Protein AF-R9MVL2-F1 (afdb_monomer)

Foldseek 3Di:
DDDDDPVRVVVVCVVCVPPPPDDPPDDDDPDDPPDDPPDPDDQADWDWDWDADPNDIDIDIDRADPVCPVVVVVVVVVVVCVVVPPDPPDDDDDDPPPDD

pLDDT: mean 75.18, std 14.53, range [37.81, 94.56]

Mean predicted aligned error: 18.04 Å

Secondary structure (DSSP, 8-state):
-PPPPHHHHHHHHHHTTTS-SS-TT--PPPPPP------S-PPPPEEEEEEEETTEEEEEEEE--TT-HHHHHHHHHHHHHHHTT-----S---------

Solvent-accessible surface area (backbone atoms only — not comparable to full-atom values): 6876 Å² total; per-residue (Å²): 133,86,82,81,54,72,67,58,52,49,53,53,52,63,72,51,62,82,55,71,96,55,66,86,90,56,88,73,77,80,77,76,77,90,70,76,78,71,62,85,74,71,77,45,60,78,42,77,48,75,50,76,56,97,89,45,78,47,75,48,77,46,65,40,50,98,82,40,61,61,50,51,51,52,51,51,50,52,52,53,39,65,75,66,70,61,70,95,76,62,93,86,78,87,74,89,81,80,82,126

Structure (mmCIF, N/CA/C/O backbone):
data_AF-R9MVL2-F1
#
_entry.id   AF-R9MVL2-F1
#
loop_
_atom_site.group_PDB
_atom_site.id
_atom_site.type_symbol
_atom_site.label_atom_id
_atom_site.label_alt_id
_atom_site.label_comp_id
_atom_site.label_asym_id
_atom_site.label_entity_id
_atom_site.label_seq_id
_atom_site.pdbx_PDB_ins_code
_atom_site.Cartn_x
_atom_site.Cartn_y
_atom_site.Cartn_z
_atom_site.occupancy
_atom_site.B_iso_or_equiv
_atom_site.auth_seq_id
_atom_site.auth_comp_id
_atom_site.auth_asym_id
_atom_site.auth_atom_id
_atom_site.pdbx_PDB_model_num
ATOM 1 N N . MET A 1 1 ? 22.384 -22.949 -11.972 1.00 48.25 1 MET A N 1
ATOM 2 C CA . MET A 1 1 ? 22.706 -21.605 -12.500 1.00 48.25 1 MET A CA 1
ATOM 3 C C . MET A 1 1 ? 23.663 -20.954 -11.516 1.00 48.25 1 MET A C 1
ATOM 5 O O . MET A 1 1 ? 23.301 -20.847 -10.350 1.00 48.25 1 MET A O 1
ATOM 9 N N . SER A 1 2 ? 24.890 -20.639 -11.939 1.00 78.38 2 SER A N 1
ATOM 10 C CA . SER A 1 2 ? 25.874 -19.958 -11.083 1.00 78.38 2 SER A CA 1
ATOM 11 C C . SER A 1 2 ? 25.485 -18.485 -10.936 1.00 78.38 2 SER A C 1
ATOM 13 O O . SER A 1 2 ? 25.007 -17.894 -11.903 1.00 78.38 2 SER A O 1
ATOM 15 N N . ARG A 1 3 ? 25.635 -17.905 -9.741 1.00 82.56 3 ARG A N 1
ATOM 16 C CA . ARG A 1 3 ? 25.414 -16.466 -9.519 1.00 82.56 3 ARG A CA 1
ATOM 17 C C . ARG A 1 3 ? 26.694 -15.725 -9.908 1.00 82.56 3 ARG A C 1
ATOM 19 O O . ARG A 1 3 ? 27.764 -16.158 -9.496 1.00 82.56 3 ARG A O 1
ATOM 26 N N . LEU A 1 4 ? 26.563 -14.656 -10.691 1.00 85.62 4 LEU A N 1
ATOM 27 C CA . LEU A 1 4 ? 27.678 -13.775 -11.054 1.00 85.62 4 LEU A CA 1
ATOM 28 C C . LEU A 1 4 ? 28.196 -13.030 -9.815 1.00 85.62 4 LEU A C 1
ATOM 30 O O . LEU A 1 4 ? 27.405 -12.714 -8.917 1.00 85.62 4 LEU A O 1
ATOM 34 N N . SER A 1 5 ? 29.502 -12.770 -9.770 1.00 89.62 5 SER A N 1
ATOM 35 C CA . SER A 1 5 ? 30.130 -11.928 -8.749 1.00 89.62 5 SER A CA 1
ATOM 36 C C . SER A 1 5 ? 29.857 -10.441 -9.012 1.00 89.62 5 SER A C 1
ATOM 38 O O . SER A 1 5 ? 29.420 -10.046 -10.095 1.00 89.62 5 SER A O 1
ATOM 40 N N . GLU A 1 6 ? 30.080 -9.593 -8.009 1.00 88.94 6 GLU A N 1
ATOM 41 C CA . GLU A 1 6 ? 29.808 -8.154 -8.115 1.00 88.94 6 GLU A CA 1
ATOM 42 C C . GLU A 1 6 ? 30.731 -7.470 -9.135 1.00 88.94 6 GLU A C 1
ATOM 44 O O . GLU A 1 6 ? 30.309 -6.573 -9.863 1.00 88.94 6 GLU A O 1
ATOM 49 N N . GLU A 1 7 ? 31.964 -7.957 -9.260 1.00 88.56 7 GLU A N 1
ATOM 50 C CA . GLU A 1 7 ? 32.948 -7.488 -10.234 1.00 88.56 7 GLU A CA 1
ATOM 51 C C . GLU A 1 7 ? 32.544 -7.850 -11.668 1.00 88.56 7 GLU A C 1
ATOM 53 O O . GLU A 1 7 ? 32.684 -7.033 -12.577 1.00 88.56 7 GLU A O 1
ATOM 58 N N . GLU A 1 8 ? 31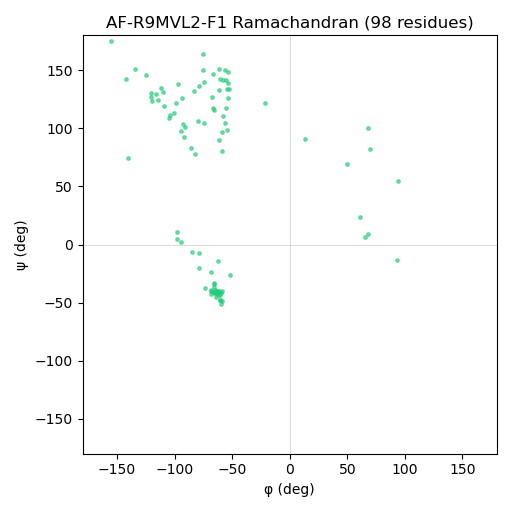.995 -9.051 -11.875 1.00 90.06 8 GLU A N 1
ATOM 59 C CA . GLU A 1 8 ? 31.472 -9.480 -13.176 1.00 90.06 8 GLU A CA 1
ATOM 60 C C . GLU A 1 8 ? 30.263 -8.632 -13.590 1.00 90.06 8 GLU A C 1
ATOM 62 O O . GLU A 1 8 ? 30.148 -8.233 -14.748 1.00 90.06 8 GLU A O 1
ATOM 67 N N . ILE A 1 9 ? 29.387 -8.292 -12.638 1.00 90.81 9 ILE A N 1
ATOM 68 C CA . ILE A 1 9 ? 28.243 -7.403 -12.882 1.00 90.81 9 ILE A CA 1
ATOM 69 C C . ILE A 1 9 ? 28.721 -5.995 -13.258 1.00 90.81 9 ILE A C 1
ATOM 71 O O . ILE A 1 9 ? 28.217 -5.417 -14.220 1.00 90.81 9 ILE A O 1
ATOM 75 N N . GLN A 1 10 ? 29.707 -5.448 -12.543 1.00 91.31 10 GLN A N 1
ATOM 76 C CA . GLN A 1 10 ? 30.260 -4.122 -12.842 1.00 91.31 10 GLN A CA 1
ATOM 77 C C . GLN A 1 10 ? 30.951 -4.076 -14.209 1.00 91.31 10 GLN A C 1
ATOM 79 O O . GLN A 1 10 ? 30.768 -3.108 -14.947 1.00 91.31 10 GLN A O 1
ATOM 84 N N . ALA A 1 11 ? 31.691 -5.126 -14.578 1.00 92.19 11 ALA A N 1
ATOM 85 C CA . ALA A 1 11 ? 32.327 -5.227 -15.889 1.00 92.19 11 ALA A CA 1
ATOM 86 C C . ALA A 1 11 ? 31.294 -5.203 -17.029 1.00 92.19 11 ALA A C 1
ATOM 88 O O . ALA A 1 11 ? 31.469 -4.466 -17.996 1.00 92.19 11 ALA A O 1
ATOM 89 N N . ILE A 1 12 ? 30.181 -5.930 -16.876 1.00 90.00 12 ILE A N 1
ATOM 90 C CA . ILE A 1 12 ? 29.076 -5.930 -17.848 1.00 90.00 12 ILE A CA 1
ATOM 91 C C . ILE A 1 12 ? 28.405 -4.550 -17.915 1.00 90.00 12 ILE A C 1
ATOM 93 O O . ILE A 1 12 ? 28.088 -4.063 -18.999 1.00 90.00 12 ILE A O 1
ATOM 97 N N . MET A 1 13 ? 28.189 -3.893 -16.772 1.00 88.38 13 MET A N 1
ATOM 98 C CA . MET A 1 13 ? 27.586 -2.556 -16.748 1.00 88.38 13 MET A CA 1
ATOM 99 C C . MET A 1 13 ? 28.454 -1.506 -17.451 1.00 88.38 13 MET A C 1
ATOM 101 O O . MET A 1 13 ? 27.908 -0.656 -18.151 1.00 88.38 13 MET A O 1
ATOM 105 N N . GLU A 1 14 ? 29.777 -1.557 -17.283 1.00 90.88 14 GLU A N 1
ATOM 106 C CA . GLU A 1 14 ? 30.687 -0.618 -17.950 1.00 90.88 14 GLU A CA 1
ATOM 107 C C . GLU A 1 14 ? 30.823 -0.928 -19.450 1.00 90.88 14 GLU A C 1
ATOM 109 O O . GLU A 1 14 ? 30.843 -0.003 -20.256 1.00 90.88 14 GLU A O 1
ATOM 114 N N . GLU A 1 15 ? 30.834 -2.206 -19.850 1.00 89.44 15 GLU A N 1
ATOM 115 C CA . GLU A 1 15 ? 30.884 -2.620 -21.263 1.00 89.44 15 GLU A CA 1
ATOM 116 C C . GLU A 1 15 ? 29.661 -2.138 -22.063 1.00 89.44 15 GLU A C 1
ATOM 118 O O . GLU A 1 15 ? 29.794 -1.677 -23.196 1.00 89.44 15 GLU A O 1
ATOM 123 N N . TYR A 1 16 ? 28.466 -2.196 -21.468 1.00 84.12 16 TYR A N 1
ATOM 124 C CA . TYR A 1 16 ? 27.208 -1.819 -22.126 1.00 84.12 16 TYR A CA 1
ATOM 125 C C . TYR A 1 16 ? 26.733 -0.399 -21.801 1.00 84.12 16 TYR A C 1
ATOM 127 O O . TYR A 1 16 ? 25.613 -0.024 -22.148 1.00 84.12 16 TYR A O 1
ATOM 135 N N . LYS A 1 17 ? 27.576 0.415 -21.166 1.00 84.06 17 LYS A N 1
ATOM 136 C CA . LYS A 1 17 ? 27.245 1.783 -20.750 1.00 84.06 17 LYS A CA 1
ATOM 137 C C . LYS A 1 17 ? 26.831 2.692 -21.905 1.00 84.06 17 LYS A C 1
ATOM 139 O O . LYS A 1 17 ? 25.891 3.470 -21.767 1.00 84.06 17 LYS A O 1
ATOM 144 N N . ASP A 1 18 ? 27.513 2.556 -23.037 1.00 84.19 18 ASP A N 1
ATOM 145 C CA . ASP A 1 18 ? 27.283 3.370 -24.233 1.00 84.19 18 ASP A CA 1
ATOM 146 C C . ASP A 1 18 ? 26.390 2.661 -25.265 1.00 84.19 18 ASP A C 1
ATOM 148 O O . ASP A 1 18 ? 26.168 3.171 -26.368 1.00 84.19 18 ASP A O 1
ATOM 152 N N . ALA A 1 19 ? 25.865 1.476 -24.933 1.00 81.31 19 ALA A N 1
ATOM 153 C CA . ALA A 1 19 ? 24.978 0.748 -25.824 1.00 81.31 19 ALA A CA 1
ATOM 154 C C . ALA A 1 19 ? 23.653 1.519 -25.981 1.00 81.31 19 ALA A C 1
ATOM 156 O O . ALA A 1 19 ? 23.003 1.858 -24.985 1.00 81.31 19 ALA A O 1
ATOM 157 N N . PRO A 1 20 ? 23.205 1.802 -27.216 1.00 77.19 20 PRO A N 1
ATOM 158 C CA . PRO A 1 20 ? 21.974 2.543 -27.421 1.00 77.19 20 PRO A CA 1
ATOM 159 C C . PRO A 1 20 ? 20.781 1.708 -26.933 1.00 77.19 20 PRO A C 1
ATOM 161 O O . PRO A 1 20 ? 20.479 0.647 -27.476 1.00 77.19 20 PRO A O 1
ATOM 164 N N . MET A 1 21 ? 20.064 2.212 -25.921 1.00 74.00 21 MET A N 1
ATOM 165 C CA . MET A 1 21 ? 18.843 1.581 -25.382 1.00 74.00 21 MET A CA 1
ATOM 166 C C . MET A 1 21 ? 17.706 1.482 -26.415 1.00 74.00 21 MET A C 1
ATOM 168 O O . MET A 1 21 ? 16.719 0.776 -26.211 1.00 74.00 21 MET A O 1
ATOM 172 N N . VAL A 1 22 ? 17.834 2.215 -27.518 1.00 77.38 22 VAL A N 1
ATOM 173 C CA . VAL A 1 22 ? 16.881 2.293 -28.619 1.00 77.38 22 VAL A CA 1
ATOM 174 C C . VAL A 1 22 ? 17.611 1.848 -29.876 1.00 77.38 22 VAL A C 1
ATOM 176 O O . VAL A 1 22 ? 18.702 2.336 -30.152 1.00 77.38 22 VAL A O 1
ATOM 179 N N . ASN A 1 23 ? 17.028 0.928 -30.643 1.00 80.00 23 ASN A N 1
ATOM 180 C CA . ASN A 1 23 ? 17.654 0.465 -31.876 1.00 80.00 23 ASN A CA 1
ATOM 181 C C . ASN A 1 23 ? 17.714 1.635 -32.885 1.00 80.00 23 ASN A C 1
ATOM 183 O O . ASN A 1 23 ? 16.651 2.092 -33.312 1.00 80.00 23 ASN A O 1
ATOM 187 N N . PRO A 1 24 ? 18.910 2.111 -33.275 1.00 76.75 24 PRO A N 1
ATOM 188 C CA . PRO A 1 24 ? 19.058 3.284 -34.136 1.00 76.75 24 PRO A CA 1
ATOM 189 C C . PRO A 1 24 ? 18.557 3.051 -35.569 1.00 76.75 24 PRO A C 1
ATOM 191 O O . PRO A 1 24 ? 18.158 4.002 -36.235 1.00 76.75 24 PRO A O 1
ATOM 194 N N . ASP A 1 25 ? 18.509 1.795 -36.023 1.00 83.25 25 ASP A N 1
ATOM 195 C CA . ASP A 1 25 ? 18.042 1.419 -37.363 1.00 83.25 25 ASP A CA 1
ATOM 196 C C . ASP A 1 25 ? 16.516 1.254 -37.431 1.00 83.25 25 ASP A C 1
ATOM 198 O O . ASP A 1 25 ? 15.944 1.044 -38.505 1.00 83.25 25 ASP A O 1
ATOM 202 N N . LYS A 1 26 ? 15.826 1.324 -36.285 1.00 81.12 26 LYS A N 1
ATOM 203 C CA . LYS A 1 26 ? 14.368 1.217 -36.219 1.00 81.12 26 LYS A CA 1
ATOM 204 C C . LYS A 1 26 ? 13.735 2.597 -36.138 1.00 81.12 26 LYS A C 1
ATOM 206 O O . LYS A 1 26 ? 13.934 3.348 -35.189 1.00 81.12 26 LYS A O 1
ATOM 211 N N . ILE A 1 27 ? 12.869 2.884 -37.103 1.00 83.44 27 ILE A N 1
ATOM 212 C CA . ILE A 1 27 ? 11.940 4.008 -37.015 1.00 83.44 27 ILE A CA 1
ATOM 213 C C . ILE A 1 27 ? 10.780 3.566 -36.126 1.00 83.44 27 ILE A C 1
ATOM 215 O O . ILE A 1 27 ? 9.947 2.749 -36.525 1.00 83.44 27 ILE A O 1
ATOM 219 N N . TYR A 1 28 ? 10.743 4.084 -34.902 1.00 79.88 28 TYR A N 1
ATOM 220 C CA . TYR A 1 28 ? 9.639 3.834 -33.986 1.00 79.88 28 TYR A CA 1
ATOM 221 C C . TYR A 1 28 ? 8.451 4.728 -34.355 1.00 79.88 28 TYR A C 1
ATOM 223 O O . TYR A 1 28 ? 8.643 5.918 -34.625 1.00 79.88 28 TYR A O 1
ATOM 231 N N . PRO A 1 29 ? 7.220 4.192 -34.372 1.00 86.44 29 PRO A N 1
ATOM 232 C CA . PRO A 1 29 ? 6.043 5.031 -34.523 1.00 86.44 29 PRO A CA 1
ATOM 233 C C . PRO A 1 29 ? 5.954 6.020 -33.347 1.00 86.44 29 PRO A C 1
ATOM 235 O O . PRO A 1 29 ? 6.416 5.705 -32.244 1.00 86.44 29 PRO A O 1
ATOM 238 N N . PRO A 1 30 ? 5.362 7.211 -33.553 1.00 84.06 30 PRO A N 1
ATOM 239 C CA . PRO A 1 30 ? 5.145 8.153 -32.466 1.00 84.06 30 PRO A CA 1
ATOM 240 C C . PRO A 1 30 ? 4.302 7.493 -31.375 1.00 84.06 30 PRO A C 1
ATOM 242 O O . PRO A 1 30 ? 3.374 6.733 -31.669 1.00 84.06 30 PRO A O 1
ATOM 245 N N . LEU A 1 31 ? 4.629 7.788 -30.114 1.00 79.25 31 LEU A N 1
ATOM 246 C CA . LEU A 1 31 ? 3.824 7.330 -28.989 1.00 79.25 31 LEU A CA 1
ATOM 247 C C . LEU A 1 31 ? 2.369 7.763 -29.210 1.00 79.25 31 LEU A C 1
ATOM 249 O O . LEU A 1 31 ? 2.133 8.888 -29.668 1.00 79.25 31 LEU A O 1
ATOM 253 N N . PRO A 1 32 ? 1.393 6.893 -28.900 1.00 79.75 32 PRO A N 1
ATOM 254 C CA . PRO A 1 32 ? 0.001 7.286 -28.982 1.00 79.75 32 PRO A CA 1
ATOM 255 C C . PRO A 1 32 ? -0.209 8.538 -28.120 1.00 79.75 32 PRO A C 1
ATOM 257 O O . PRO A 1 32 ? 0.402 8.654 -27.049 1.00 79.75 32 PRO A O 1
ATOM 260 N N . PRO A 1 33 ? -1.043 9.492 -28.571 1.00 79.38 33 PRO A N 1
ATOM 261 C CA . PRO A 1 33 ? -1.362 10.652 -27.760 1.00 79.38 33 PRO A CA 1
ATOM 262 C C . PRO A 1 33 ? -1.883 10.159 -26.416 1.00 79.38 33 PRO A C 1
ATOM 264 O O . PRO A 1 33 ? -2.712 9.249 -26.362 1.00 79.38 33 PRO A O 1
ATOM 267 N N . VAL A 1 34 ? -1.381 10.759 -25.339 1.00 68.81 34 VAL A N 1
ATOM 268 C CA . VAL A 1 34 ? -1.859 10.501 -23.984 1.00 68.81 34 VAL A CA 1
ATOM 269 C C . VAL A 1 34 ? -3.331 10.911 -23.921 1.00 68.81 34 VAL A C 1
ATOM 271 O O . VAL A 1 34 ? -3.682 12.060 -23.670 1.00 68.81 34 VAL A O 1
ATOM 274 N N . GLN A 1 35 ? -4.210 9.964 -24.216 1.00 65.69 35 GLN A N 1
ATOM 275 C CA . GLN A 1 35 ? -5.648 10.107 -24.099 1.00 65.69 35 GLN A CA 1
ATOM 276 C C . GLN A 1 35 ? -6.049 9.330 -22.862 1.00 65.69 35 GLN A C 1
ATOM 278 O O . GLN A 1 35 ? -5.981 8.107 -22.843 1.00 65.69 35 GLN A O 1
ATOM 283 N N . ASN A 1 36 ? -6.427 10.076 -21.824 1.00 65.19 36 ASN A N 1
ATOM 284 C CA . ASN A 1 36 ? -6.961 9.548 -20.576 1.00 65.19 36 ASN A CA 1
ATOM 285 C C . ASN A 1 36 ? -6.085 8.432 -20.000 1.00 65.19 36 ASN A C 1
ATOM 287 O O . ASN A 1 36 ? -6.507 7.277 -19.953 1.00 65.19 36 ASN A O 1
ATOM 291 N N . VAL A 1 37 ? -4.878 8.777 -19.531 1.00 58.12 37 VAL A N 1
ATOM 292 C CA . VAL A 1 37 ? -4.158 7.886 -18.615 1.00 58.12 37 VAL A CA 1
ATOM 293 C C . VAL A 1 37 ? -5.077 7.716 -17.416 1.00 58.12 37 VAL A C 1
ATOM 295 O O . VAL A 1 37 ? -5.139 8.577 -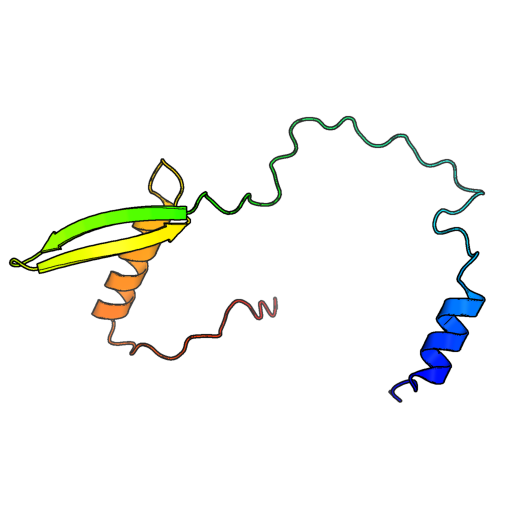16.540 1.00 58.12 37 VAL A O 1
ATOM 298 N N . THR A 1 38 ? -5.855 6.639 -17.385 1.00 58.12 38 THR A N 1
ATOM 299 C CA . THR A 1 38 ? -6.343 6.122 -16.120 1.00 58.12 38 THR A CA 1
ATOM 300 C C . THR A 1 38 ? -5.071 5.845 -15.339 1.00 58.12 38 THR A C 1
ATOM 302 O O . THR A 1 38 ? -4.297 4.988 -15.777 1.00 58.12 38 THR A O 1
ATOM 305 N N . PRO A 1 39 ? -4.772 6.613 -14.277 1.00 60.38 39 PRO A N 1
ATOM 306 C CA . PRO A 1 39 ? -3.559 6.374 -13.518 1.00 60.38 39 PRO A CA 1
ATOM 307 C C . PRO A 1 39 ? -3.566 4.900 -13.124 1.00 60.38 39 PRO A C 1
ATOM 309 O O . PRO A 1 39 ? -4.618 4.410 -12.697 1.00 60.38 39 PRO A O 1
ATOM 312 N N . LEU A 1 40 ? -2.437 4.200 -13.308 1.00 65.00 40 LEU A N 1
ATOM 313 C CA . LEU A 1 40 ? -2.239 2.872 -12.728 1.00 65.00 40 LEU A CA 1
ATOM 314 C C . LEU A 1 40 ? -2.492 3.036 -11.229 1.00 65.00 40 LEU A C 1
ATOM 316 O O . LEU A 1 40 ? -1.686 3.628 -10.525 1.00 65.00 40 LEU A O 1
ATOM 320 N N . VAL A 1 41 ? -3.714 2.679 -10.839 1.00 61.88 41 VAL A N 1
ATOM 321 C CA . VAL A 1 41 ? -4.391 2.887 -9.559 1.00 61.88 41 VAL A CA 1
ATOM 322 C C . VAL A 1 41 ? -3.687 3.894 -8.639 1.00 61.88 41 VAL A C 1
ATOM 324 O O . VAL A 1 41 ? -2.857 3.523 -7.816 1.00 61.88 41 VAL A O 1
ATOM 327 N N . ARG A 1 42 ? -4.054 5.182 -8.732 1.00 69.19 42 ARG A N 1
ATOM 328 C CA . ARG A 1 42 ? -3.638 6.172 -7.725 1.00 69.19 42 ARG A CA 1
ATOM 329 C C . ARG A 1 42 ? -4.085 5.658 -6.354 1.00 69.19 42 ARG A C 1
ATOM 331 O O . ARG A 1 42 ? -5.289 5.491 -6.130 1.00 69.19 42 ARG A O 1
ATOM 338 N N . ILE A 1 43 ? -3.123 5.402 -5.465 1.00 71.12 43 ILE A N 1
ATOM 339 C CA . ILE A 1 43 ? -3.408 5.098 -4.062 1.00 71.12 43 ILE A CA 1
ATOM 340 C C . ILE A 1 43 ? -4.282 6.249 -3.537 1.00 71.12 43 ILE A C 1
ATOM 342 O O . ILE A 1 43 ? -3.916 7.413 -3.744 1.00 71.12 43 ILE A O 1
ATOM 346 N N . PRO A 1 44 ? -5.462 5.965 -2.950 1.00 77.31 44 PRO A N 1
ATOM 347 C CA . PRO A 1 44 ? -6.330 7.012 -2.425 1.00 77.31 44 PRO A CA 1
ATOM 348 C C . PRO A 1 44 ? -5.584 7.874 -1.410 1.00 77.31 44 PRO A C 1
ATOM 350 O O . PRO A 1 44 ? -4.682 7.387 -0.737 1.00 77.31 44 PRO A O 1
ATOM 353 N N . GLU A 1 45 ? -5.948 9.148 -1.287 1.00 81.31 45 GLU A N 1
ATOM 354 C CA . GLU A 1 45 ? -5.362 9.979 -0.236 1.00 81.31 45 GLU A CA 1
ATOM 355 C C . GLU A 1 45 ? -5.689 9.389 1.150 1.00 81.31 45 GLU A C 1
ATOM 357 O O . GLU A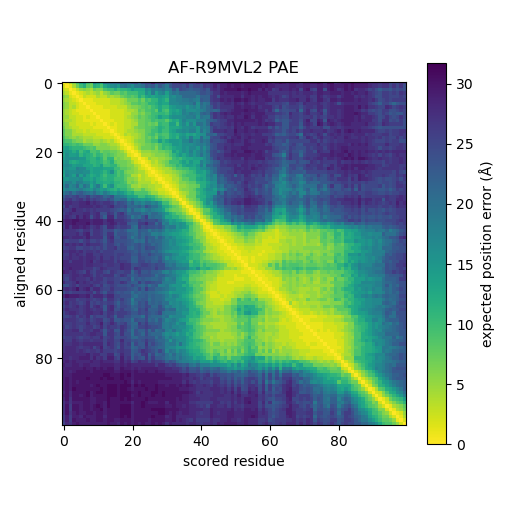 1 45 ? -6.785 8.849 1.344 1.00 81.31 45 GLU A O 1
ATOM 362 N N . PRO A 1 46 ? -4.748 9.451 2.108 1.00 83.12 46 PRO A N 1
ATOM 363 C CA . PRO A 1 46 ? -5.004 9.004 3.467 1.00 83.12 46 PRO A CA 1
ATOM 364 C C . PRO A 1 46 ? -6.129 9.837 4.088 1.00 83.12 46 PRO A C 1
ATOM 366 O O . PRO A 1 46 ? -6.130 11.066 4.013 1.00 83.12 46 PRO A O 1
ATOM 369 N N . MET A 1 47 ? -7.086 9.158 4.712 1.00 83.44 47 MET A N 1
ATOM 370 C CA . MET A 1 47 ? -8.258 9.757 5.340 1.00 83.44 47 MET A CA 1
ATOM 371 C C . MET A 1 47 ? -8.477 9.147 6.731 1.00 83.44 47 MET A C 1
ATOM 373 O O . MET A 1 47 ? -8.128 7.994 6.990 1.00 83.44 47 MET A O 1
ATOM 377 N N . SER A 1 48 ? -9.061 9.937 7.631 1.00 84.50 48 SER A N 1
ATOM 378 C CA . SER A 1 48 ? -9.409 9.531 8.993 1.00 84.50 48 SER A CA 1
ATOM 379 C C . SER A 1 48 ? -10.925 9.434 9.159 1.00 84.50 48 SER A C 1
ATOM 381 O O . SER A 1 48 ? -11.642 10.379 8.822 1.00 84.50 48 SER A O 1
ATOM 383 N N . LEU A 1 49 ? -11.403 8.328 9.723 1.00 83.44 49 LEU A N 1
ATOM 384 C CA . LEU A 1 49 ? -12.780 8.163 10.185 1.00 83.44 49 LEU A CA 1
ATOM 385 C C . LEU A 1 49 ? -12.773 8.010 11.704 1.00 83.44 49 LEU A C 1
ATOM 387 O O . LEU A 1 49 ? -12.116 7.110 12.221 1.00 83.44 49 LEU A O 1
ATOM 391 N N . THR A 1 50 ? -13.524 8.853 12.404 1.00 88.12 50 THR A N 1
ATOM 392 C CA . THR A 1 50 ? -13.661 8.791 13.862 1.00 88.12 50 THR A CA 1
ATOM 393 C C . THR A 1 50 ? -15.105 8.481 14.225 1.00 88.12 50 THR A C 1
ATOM 395 O O . THR A 1 50 ? -16.021 9.141 13.737 1.00 88.12 50 THR A O 1
ATOM 398 N N . GLU A 1 51 ? -15.311 7.483 15.079 1.00 86.75 51 GLU A N 1
ATOM 399 C CA . GLU A 1 51 ? -16.636 7.048 15.510 1.00 86.75 51 GLU A CA 1
ATOM 400 C C . GLU A 1 51 ? -16.640 6.655 16.990 1.00 86.75 51 GLU A C 1
ATOM 402 O O . GLU A 1 51 ? -15.690 6.067 17.509 1.00 86.75 51 GLU A O 1
ATOM 407 N N . LYS A 1 52 ? -17.731 6.982 17.689 1.00 93.06 52 LYS A N 1
ATOM 408 C CA . LYS A 1 52 ? -17.896 6.689 19.112 1.00 93.06 52 LYS A CA 1
ATOM 409 C C . LYS A 1 52 ? -18.777 5.459 19.303 1.00 93.06 52 LYS A C 1
ATOM 411 O O . LYS A 1 52 ? -19.979 5.511 19.058 1.00 93.06 52 LYS A O 1
ATOM 416 N N . ILE A 1 53 ? -18.192 4.382 19.818 1.00 89.19 53 ILE A N 1
ATOM 417 C CA . ILE A 1 53 ? -18.861 3.101 20.059 1.00 89.19 53 ILE A CA 1
ATOM 418 C C . ILE A 1 53 ? -18.776 2.787 21.553 1.00 89.19 53 ILE A C 1
ATOM 420 O O . ILE A 1 53 ? -17.695 2.756 22.133 1.00 89.19 53 ILE A O 1
ATOM 424 N N . GLY A 1 54 ? -19.924 2.581 22.206 1.00 86.00 54 GLY A N 1
ATOM 425 C CA . GLY A 1 54 ? -19.967 2.145 23.610 1.00 86.00 54 GLY A CA 1
ATOM 426 C C . GLY A 1 54 ? -19.310 3.102 24.616 1.00 86.00 54 GLY A C 1
ATOM 427 O O . GLY A 1 54 ? -18.894 2.670 25.683 1.00 86.00 54 GLY A O 1
ATOM 428 N N . GLY A 1 55 ? -19.195 4.393 24.289 1.00 91.75 55 GLY A N 1
ATOM 429 C CA . GLY A 1 55 ? -18.538 5.393 25.140 1.00 91.75 55 GLY A CA 1
ATOM 430 C C . GLY A 1 55 ? -17.054 5.616 24.834 1.00 91.75 55 GLY A C 1
ATOM 431 O O . GLY A 1 55 ? -16.516 6.639 25.252 1.00 91.75 55 GLY A O 1
ATOM 432 N N . THR A 1 56 ? -16.434 4.738 24.046 1.00 91.69 56 THR A N 1
ATOM 433 C CA . THR A 1 56 ? -15.055 4.865 23.566 1.00 91.69 56 THR A CA 1
ATOM 434 C C . THR A 1 56 ? -15.043 5.458 22.159 1.00 91.69 56 THR A C 1
ATOM 436 O O . THR A 1 56 ? -15.873 5.111 21.321 1.00 91.69 56 THR A O 1
ATOM 439 N N . GLU A 1 57 ? -14.120 6.379 21.896 1.00 94.56 57 GLU A N 1
ATOM 440 C CA . GLU A 1 57 ? -13.907 6.945 20.564 1.00 94.56 57 GLU A CA 1
ATOM 441 C C . GLU A 1 57 ? -12.815 6.157 19.836 1.00 94.56 57 GLU A C 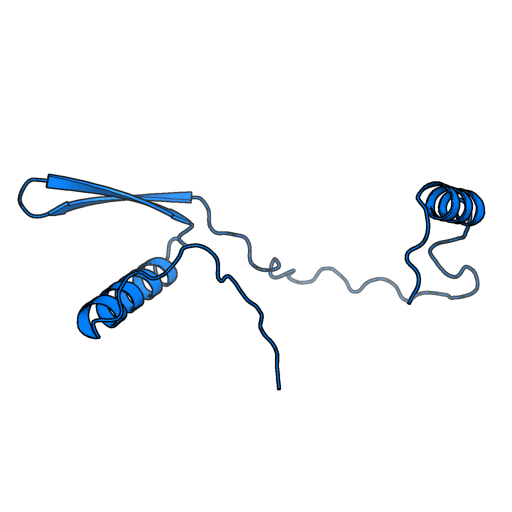1
ATOM 443 O O . GLU A 1 57 ? -11.716 5.968 20.357 1.00 94.56 57 GLU A O 1
ATOM 448 N N . TYR A 1 58 ? -13.133 5.684 18.635 1.00 86.25 58 TYR A N 1
ATOM 449 C CA . TYR A 1 58 ? -12.227 4.950 17.764 1.00 86.25 58 TYR A CA 1
ATOM 450 C C . TYR A 1 58 ? -11.922 5.801 16.542 1.00 86.25 58 TYR A C 1
ATOM 452 O O . TYR A 1 58 ? -12.827 6.363 15.933 1.00 86.25 58 TYR A O 1
ATOM 460 N N . THR A 1 59 ? -10.649 5.872 16.164 1.00 87.81 59 THR A N 1
ATOM 461 C CA . THR A 1 59 ? -10.220 6.536 14.931 1.00 87.81 59 THR A CA 1
ATOM 462 C C . THR A 1 59 ? -9.511 5.532 14.038 1.00 87.81 59 THR A C 1
ATOM 464 O O . THR A 1 59 ? -8.560 4.876 14.461 1.00 87.81 59 THR A O 1
ATOM 467 N N . VAL A 1 60 ? -9.968 5.430 12.796 1.00 82.31 60 VAL A N 1
ATOM 468 C CA . VAL A 1 60 ? -9.371 4.602 11.753 1.00 82.31 60 VAL A CA 1
ATOM 469 C C . VAL A 1 60 ? -8.717 5.519 10.730 1.00 82.31 60 VAL A C 1
ATOM 471 O O . VAL A 1 60 ? -9.391 6.316 10.081 1.00 82.31 60 VAL A O 1
ATOM 474 N N . ASN A 1 61 ? -7.402 5.379 10.571 1.00 83.75 61 ASN A N 1
ATOM 475 C CA . ASN A 1 61 ? -6.628 6.068 9.543 1.00 83.75 61 ASN A CA 1
ATOM 476 C C . ASN A 1 61 ? -6.288 5.073 8.436 1.00 83.75 61 ASN A C 1
ATOM 478 O O . ASN A 1 61 ? -5.503 4.152 8.663 1.00 83.75 61 ASN A O 1
ATOM 482 N N . ALA A 1 62 ? -6.862 5.240 7.248 1.00 80.38 62 ALA A N 1
ATOM 483 C CA . ALA A 1 62 ? -6.466 4.446 6.090 1.00 80.38 62 ALA A CA 1
ATOM 484 C C . ALA A 1 62 ? -6.766 5.164 4.767 1.00 80.38 62 ALA A C 1
ATOM 486 O O . ALA A 1 62 ? -7.264 6.286 4.726 1.00 80.38 62 ALA A O 1
ATOM 487 N N . HIS A 1 63 ? -6.348 4.545 3.668 1.00 82.81 63 HIS A N 1
ATOM 488 C CA . HIS A 1 63 ? -6.422 5.137 2.338 1.00 82.81 63 HIS A CA 1
ATOM 489 C C . HIS A 1 63 ? -7.758 4.734 1.718 1.00 82.81 63 HIS A C 1
ATOM 491 O O . HIS A 1 63 ? -7.902 3.606 1.247 1.00 82.81 63 HIS A O 1
ATOM 497 N N . PHE A 1 64 ? -8.732 5.645 1.740 1.00 83.31 64 PHE A N 1
ATOM 498 C CA . PHE A 1 64 ? -10.063 5.401 1.184 1.00 83.31 64 PHE A CA 1
ATOM 499 C C . PHE A 1 64 ? -10.437 6.465 0.159 1.00 83.31 64 PHE A C 1
ATOM 501 O O . PHE A 1 64 ? -10.105 7.644 0.279 1.00 83.31 64 PHE A O 1
ATOM 508 N N . ARG A 1 65 ? -11.185 6.065 -0.862 1.00 82.31 65 ARG A N 1
ATOM 509 C CA . ARG A 1 65 ? -11.775 6.977 -1.839 1.00 82.31 65 ARG A CA 1
ATOM 510 C C . ARG A 1 65 ? -12.962 7.687 -1.198 1.00 82.31 65 ARG A C 1
ATOM 512 O O . ARG A 1 65 ? -13.706 7.098 -0.425 1.00 82.31 65 ARG A O 1
ATOM 519 N N . LYS A 1 66 ? -13.240 8.920 -1.635 1.00 78.62 66 LYS A N 1
ATOM 520 C CA . LYS A 1 66 ? -14.387 9.731 -1.171 1.00 78.62 66 LYS A CA 1
ATOM 521 C C . LYS A 1 66 ? -15.746 9.008 -1.246 1.00 78.62 66 LYS A C 1
ATOM 523 O O . LYS A 1 66 ? -16.651 9.335 -0.493 1.00 78.62 66 LYS A O 1
ATOM 528 N N . GLY A 1 67 ? -15.894 8.036 -2.152 1.00 77.38 67 GLY A N 1
ATOM 529 C CA . GLY A 1 67 ? -17.102 7.212 -2.271 1.00 77.38 67 GLY A CA 1
ATOM 530 C C . GLY A 1 67 ? -17.235 6.085 -1.237 1.00 77.38 67 GLY A C 1
ATOM 531 O O . GLY A 1 67 ? -18.259 5.415 -1.232 1.00 77.38 67 GLY A O 1
ATOM 532 N N . GLY A 1 68 ? -16.217 5.822 -0.411 1.00 76.12 68 GLY A N 1
ATOM 533 C CA . GLY A 1 68 ? -16.262 4.872 0.709 1.00 76.12 68 GLY A CA 1
ATOM 534 C C . GLY A 1 68 ? -16.447 3.394 0.343 1.00 76.12 68 GLY A C 1
ATOM 535 O O . GLY A 1 68 ? -16.620 2.565 1.230 1.00 76.12 68 GLY A O 1
ATOM 536 N N . ARG A 1 69 ? -16.430 3.029 -0.947 1.00 82.38 69 ARG A N 1
ATOM 537 C CA . ARG A 1 69 ? -16.645 1.645 -1.413 1.00 82.38 69 ARG A CA 1
ATOM 538 C C . ARG A 1 69 ? -15.534 0.694 -0.963 1.00 82.38 69 ARG A C 1
ATOM 540 O O . ARG A 1 69 ? -15.799 -0.467 -0.671 1.00 82.38 69 ARG A O 1
ATOM 547 N N . ASP A 1 70 ? -14.305 1.184 -0.938 1.00 81.12 70 ASP A N 1
ATOM 548 C CA . ASP A 1 70 ? -13.127 0.478 -0.435 1.00 81.12 70 ASP A CA 1
ATOM 549 C C . ASP A 1 70 ? -13.176 0.285 1.081 1.00 81.12 70 ASP A C 1
ATOM 551 O O . ASP A 1 70 ? -12.933 -0.824 1.552 1.00 81.12 70 ASP A O 1
ATOM 555 N N . LEU A 1 71 ? -13.581 1.314 1.831 1.00 82.56 71 LEU A N 1
ATOM 556 C CA . LEU A 1 71 ? -13.836 1.190 3.266 1.00 82.56 71 LEU A CA 1
ATOM 557 C C . LEU A 1 71 ? -14.9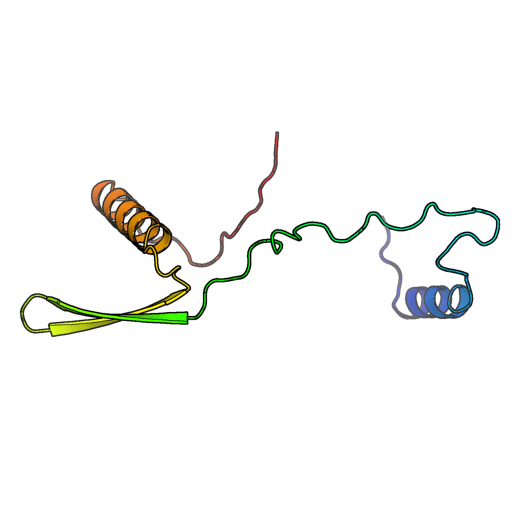48 0.168 3.550 1.00 82.56 71 LEU A C 1
ATOM 559 O O . LEU A 1 71 ? -14.770 -0.723 4.376 1.00 82.56 71 LEU A O 1
ATOM 563 N N . LEU A 1 72 ? -16.076 0.250 2.837 1.00 82.94 72 LEU A N 1
ATOM 564 C CA . LEU A 1 72 ? -17.184 -0.695 2.996 1.00 82.94 72 LEU A CA 1
ATOM 565 C C . LEU A 1 72 ? -16.757 -2.129 2.656 1.00 82.94 72 LEU A C 1
ATOM 567 O O . LEU A 1 72 ? -17.121 -3.060 3.373 1.00 82.94 72 LEU A O 1
ATOM 571 N N . GLY A 1 73 ? -15.964 -2.314 1.597 1.00 82.94 73 GLY A N 1
ATOM 572 C CA . GLY A 1 73 ? -15.393 -3.611 1.237 1.00 82.94 73 GLY A CA 1
ATOM 573 C C . GLY A 1 73 ? -14.493 -4.177 2.337 1.00 82.94 73 GLY A C 1
ATOM 574 O O . GLY A 1 73 ? -14.673 -5.325 2.738 1.00 82.94 73 GLY A O 1
ATOM 575 N N . MET A 1 74 ? -13.587 -3.355 2.874 1.00 82.88 74 MET A N 1
ATOM 576 C CA . MET A 1 74 ? -12.699 -3.726 3.979 1.00 82.88 74 MET A CA 1
ATOM 577 C C . MET A 1 74 ? -13.488 -4.136 5.227 1.00 82.88 74 MET A C 1
ATOM 579 O O . MET A 1 74 ? -13.264 -5.216 5.769 1.00 82.88 74 MET A O 1
ATOM 583 N N . LEU A 1 75 ? -14.445 -3.312 5.662 1.00 83.19 75 LEU A N 1
ATOM 584 C CA . LEU A 1 75 ? -15.267 -3.601 6.840 1.00 83.19 75 LEU A CA 1
ATOM 585 C C . LEU A 1 75 ? -16.094 -4.876 6.650 1.00 83.19 75 LEU A C 1
ATOM 587 O O . LEU A 1 75 ? -16.137 -5.721 7.540 1.00 83.19 75 LEU A O 1
ATOM 591 N N . THR A 1 76 ? -16.702 -5.056 5.475 1.00 82.94 76 THR A N 1
ATOM 592 C CA . THR A 1 76 ? -17.482 -6.263 5.156 1.00 82.94 76 THR A CA 1
ATOM 593 C C . THR A 1 76 ? -16.619 -7.518 5.238 1.00 82.94 76 THR A C 1
ATOM 595 O O . THR A 1 76 ? -17.051 -8.535 5.782 1.00 82.94 76 THR A O 1
ATOM 598 N N . ASP A 1 77 ? -15.386 -7.454 4.737 1.00 81.50 77 ASP A N 1
ATOM 599 C CA . ASP A 1 77 ? -14.456 -8.576 4.801 1.00 81.50 77 ASP A CA 1
ATOM 600 C C . ASP A 1 77 ? -14.000 -8.863 6.241 1.00 81.50 77 ASP A C 1
ATOM 602 O O . ASP A 1 77 ? -13.981 -10.024 6.648 1.00 81.50 77 ASP A O 1
ATOM 606 N N . ILE A 1 78 ? -13.750 -7.831 7.055 1.00 82.31 78 ILE A N 1
ATOM 607 C CA . ILE A 1 78 ? -13.459 -7.981 8.493 1.00 82.31 78 ILE A CA 1
ATOM 608 C C . ILE A 1 78 ? -14.617 -8.685 9.208 1.00 82.31 78 ILE A C 1
ATOM 610 O O . ILE A 1 78 ? -14.394 -9.654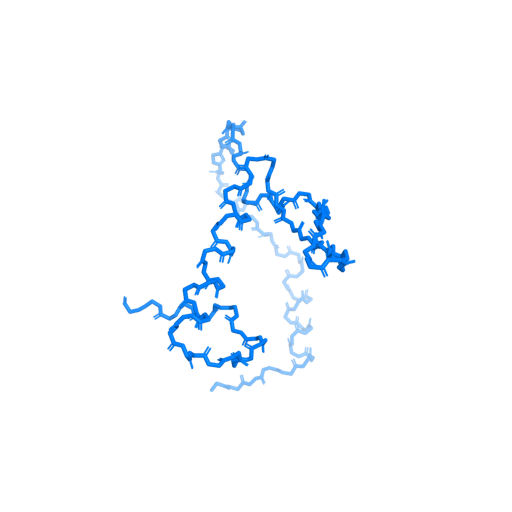 9.939 1.00 82.31 78 ILE A O 1
ATOM 614 N N . PHE A 1 79 ? -15.859 -8.248 8.983 1.00 80.25 79 PHE A N 1
ATOM 615 C CA . PHE A 1 79 ? -17.033 -8.859 9.609 1.00 80.25 79 PHE A CA 1
ATOM 616 C C . PHE A 1 79 ? -17.242 -10.304 9.151 1.00 80.25 79 PHE A C 1
ATOM 618 O O . PHE A 1 79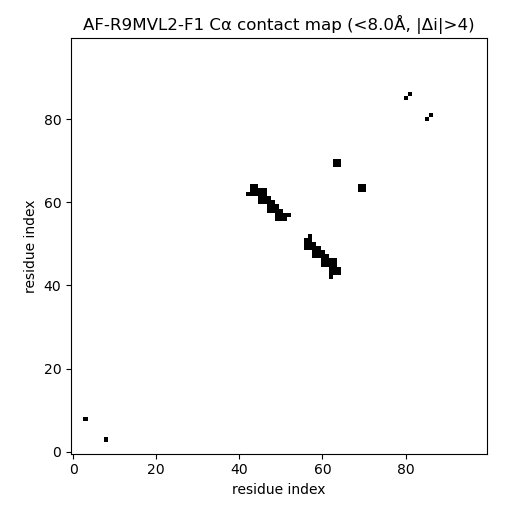 ? -17.520 -11.184 9.971 1.00 80.25 79 PHE A O 1
ATOM 625 N N . ARG A 1 80 ? -17.054 -10.588 7.858 1.00 76.81 80 ARG A N 1
ATOM 626 C CA . ARG A 1 80 ? -17.143 -11.951 7.321 1.00 76.81 80 ARG A CA 1
ATOM 627 C C . ARG A 1 80 ? -16.072 -12.872 7.914 1.00 76.81 80 ARG A C 1
ATOM 629 O O . ARG A 1 80 ? -16.379 -13.997 8.286 1.00 76.81 80 ARG A O 1
ATOM 636 N N . ARG A 1 81 ? -14.834 -12.399 8.061 1.00 71.75 81 ARG A N 1
ATOM 637 C CA . ARG A 1 81 ? -13.747 -13.175 8.686 1.00 71.75 81 ARG A CA 1
ATOM 638 C C . ARG A 1 81 ? -13.998 -13.414 10.174 1.00 71.75 81 ARG A C 1
ATOM 640 O O . ARG A 1 81 ? -13.824 -14.529 10.656 1.00 71.75 81 ARG A O 1
ATOM 647 N N . SER A 1 82 ? -14.499 -12.397 10.874 1.00 66.94 82 SER A N 1
ATOM 648 C CA . SER A 1 82 ? -14.827 -12.473 12.305 1.00 66.94 82 SER A CA 1
ATOM 649 C C . SER A 1 82 ? -15.972 -13.451 12.592 1.00 66.94 82 SER A C 1
ATOM 651 O O . SER A 1 82 ? -15.966 -14.127 13.616 1.00 66.94 82 SER A O 1
ATOM 653 N N . THR A 1 83 ? -16.941 -13.565 11.680 1.00 62.12 83 THR A N 1
ATOM 654 C CA . THR A 1 83 ? -18.077 -14.498 11.811 1.00 62.12 83 THR A CA 1
ATOM 655 C C . THR A 1 83 ? -17.731 -15.941 11.450 1.00 62.12 83 THR A C 1
ATOM 657 O O . THR A 1 83 ? -18.419 -16.855 11.893 1.00 62.12 83 THR A O 1
ATOM 660 N N . GLN A 1 84 ? -16.657 -16.165 10.689 1.00 60.41 84 GLN A N 1
ATOM 661 C CA . GLN A 1 84 ? -16.227 -17.496 10.251 1.00 60.41 84 GLN A CA 1
ATOM 662 C C . GLN A 1 84 ? -15.162 -18.133 11.160 1.00 60.41 84 GLN A C 1
ATOM 664 O O . GLN A 1 84 ? -14.703 -19.234 10.874 1.00 60.41 84 GLN A O 1
ATOM 669 N N . GLY A 1 85 ? -14.765 -17.476 12.257 1.00 55.56 85 GLY A N 1
ATOM 670 C CA . GLY A 1 85 ? -13.835 -18.045 13.242 1.00 55.56 85 GLY A CA 1
ATOM 671 C C . GLY A 1 85 ? -12.395 -18.235 12.746 1.00 55.56 85 GLY A C 1
ATOM 672 O O . GLY A 1 85 ? -11.585 -18.832 13.453 1.00 55.56 85 GLY A O 1
ATOM 673 N N . TYR A 1 86 ? -12.047 -17.719 11.562 1.00 50.72 86 TYR A N 1
ATOM 674 C CA . TYR A 1 86 ? -10.666 -17.704 11.087 1.00 50.72 86 TYR A CA 1
ATOM 675 C C . TYR A 1 86 ? -9.897 -16.625 11.851 1.00 50.72 86 TYR A C 1
ATOM 677 O O . TYR A 1 86 ? -10.081 -15.428 11.632 1.00 50.72 86 TYR A O 1
ATOM 685 N N . GLY A 1 87 ? -9.066 -17.068 12.797 1.00 49.25 87 GLY A N 1
ATOM 686 C CA . GLY A 1 87 ? -8.182 -16.206 13.570 1.00 49.25 87 GLY A CA 1
ATOM 687 C C . GLY A 1 87 ? -7.310 -15.331 12.670 1.00 49.25 87 GLY A C 1
ATOM 688 O O . GLY A 1 87 ? -6.939 -15.730 11.567 1.00 49.25 87 GLY A O 1
ATOM 689 N N . PHE A 1 88 ? -6.989 -14.134 13.165 1.00 50.44 88 PHE A N 1
ATOM 690 C CA . PHE A 1 88 ? -6.055 -13.183 12.565 1.00 50.44 88 PHE A CA 1
ATOM 691 C C . PHE A 1 88 ? -4.664 -13.819 12.415 1.00 50.44 88 PHE A C 1
ATOM 693 O O . PHE A 1 88 ? -3.784 -13.617 13.249 1.00 50.44 88 PHE A O 1
ATOM 700 N N . LEU A 1 89 ? -4.459 -14.619 11.372 1.00 44.81 89 LEU A N 1
ATOM 701 C CA . LEU A 1 89 ? -3.143 -15.112 11.005 1.00 44.81 89 LEU A CA 1
ATOM 702 C C . LEU A 1 89 ? -2.536 -14.152 9.987 1.00 44.81 89 LEU A C 1
ATOM 704 O O . LEU A 1 89 ? -2.873 -14.161 8.810 1.00 44.81 89 LEU A O 1
ATOM 708 N N . ASN A 1 90 ? -1.615 -13.359 10.526 1.00 44.59 90 ASN A N 1
ATOM 709 C CA . ASN A 1 90 ? -0.428 -12.824 9.877 1.00 44.59 90 ASN A CA 1
ATOM 710 C C . ASN A 1 90 ? -0.633 -11.792 8.761 1.00 44.59 90 ASN A C 1
ATOM 712 O O . ASN A 1 90 ? -0.828 -12.078 7.584 1.00 44.59 90 ASN A O 1
ATOM 716 N N . ASP A 1 91 ? -0.433 -10.549 9.189 1.00 49.94 91 ASP A N 1
ATOM 717 C CA . ASP A 1 91 ? 0.462 -9.584 8.555 1.00 49.94 91 ASP A CA 1
ATOM 718 C C . ASP A 1 91 ? 1.539 -10.277 7.680 1.00 49.94 91 ASP A C 1
ATOM 720 O O . ASP A 1 91 ? 2.313 -11.090 8.189 1.00 49.94 91 ASP A O 1
ATOM 724 N N . LYS A 1 92 ? 1.588 -9.933 6.382 1.00 42.59 92 LYS A N 1
ATOM 725 C CA . LYS A 1 9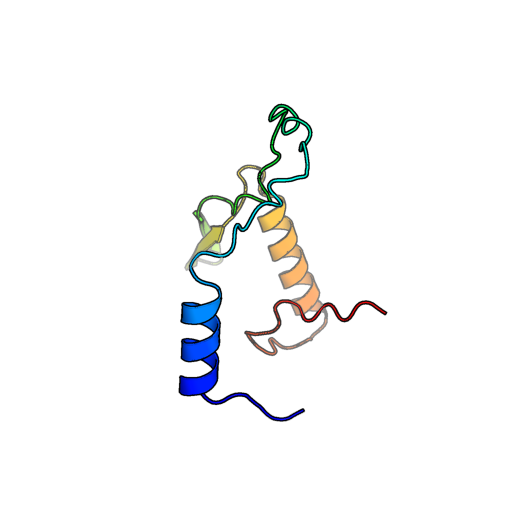2 ? 2.466 -10.457 5.301 1.00 42.59 92 LYS A CA 1
ATOM 726 C C . LYS A 1 92 ? 1.955 -11.603 4.406 1.00 42.59 92 LYS A C 1
ATOM 728 O O . LYS A 1 92 ? 2.685 -12.559 4.169 1.00 42.59 92 LYS A O 1
ATOM 733 N N . ASN A 1 93 ? 0.800 -11.454 3.763 1.00 48.16 93 ASN A N 1
ATOM 734 C CA . ASN A 1 93 ? 0.618 -12.119 2.464 1.00 48.16 93 ASN A CA 1
ATOM 735 C C . ASN A 1 93 ? -0.130 -11.220 1.476 1.00 48.16 93 ASN A C 1
ATOM 737 O O . ASN A 1 93 ? -1.324 -11.379 1.230 1.00 48.16 93 ASN A O 1
ATOM 741 N N . TRP A 1 94 ? 0.583 -10.220 0.960 1.00 51.12 94 TRP A N 1
ATOM 742 C CA . TRP A 1 94 ? 0.167 -9.494 -0.232 1.00 51.12 94 TRP A CA 1
ATOM 743 C C . TRP A 1 94 ? 0.791 -10.183 -1.444 1.00 51.12 94 TRP A C 1
ATOM 745 O O . TRP A 1 94 ? 1.909 -9.854 -1.818 1.00 51.12 94 TRP A O 1
ATOM 755 N N . GLY A 1 95 ? 0.034 -11.113 -2.026 1.00 42.81 95 GLY A N 1
ATOM 756 C CA . GLY A 1 95 ? 0.137 -11.510 -3.427 1.00 42.81 95 GLY A CA 1
ATOM 757 C C . GLY A 1 95 ? 1.388 -12.281 -3.830 1.00 42.81 95 GLY A C 1
ATOM 758 O O . GLY A 1 95 ? 2.253 -11.713 -4.484 1.00 42.81 95 GLY A O 1
ATOM 759 N N . ASP A 1 96 ? 1.383 -13.587 -3.581 1.00 46.72 96 ASP A N 1
ATOM 760 C CA . ASP A 1 96 ? 1.836 -14.518 -4.61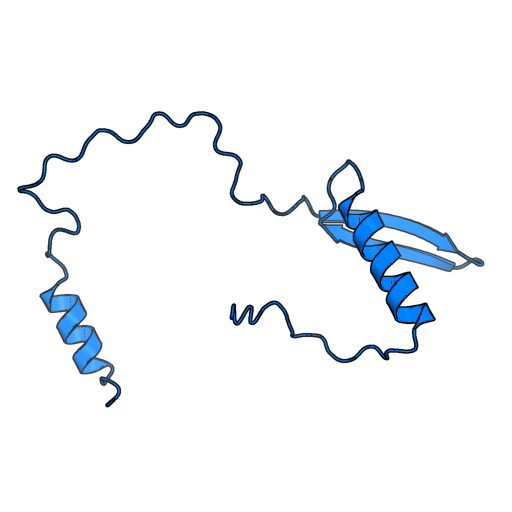1 1.00 46.72 96 ASP A CA 1
ATOM 761 C C . ASP A 1 96 ? 0.571 -14.971 -5.358 1.00 46.72 96 ASP A C 1
ATOM 763 O O . ASP A 1 96 ? -0.227 -15.755 -4.851 1.00 46.72 96 ASP A O 1
ATOM 767 N N . ASP A 1 97 ? 0.321 -14.321 -6.496 1.00 57.50 97 ASP A N 1
ATOM 768 C CA . ASP A 1 97 ? -0.620 -14.756 -7.532 1.00 57.50 97 ASP A CA 1
ATOM 769 C C . ASP A 1 97 ? 0.155 -15.720 -8.436 1.00 57.50 97 ASP A C 1
ATOM 771 O O . ASP A 1 97 ? 0.761 -15.320 -9.431 1.00 57.50 97 ASP A O 1
ATOM 775 N N . ASP A 1 98 ? 0.238 -16.984 -8.031 1.00 51.41 98 ASP A N 1
ATOM 776 C CA . ASP A 1 98 ? 0.684 -18.080 -8.880 1.00 51.41 98 ASP A CA 1
ATOM 777 C C . ASP A 1 98 ? -0.492 -18.550 -9.740 1.00 51.41 98 ASP A C 1
ATOM 779 O O . ASP A 1 98 ? -1.147 -19.553 -9.472 1.00 51.41 98 ASP A O 1
ATOM 783 N N . GLY A 1 99 ? -0.768 -17.766 -10.785 1.00 51.84 99 GLY A N 1
ATOM 784 C CA . GLY A 1 99 ? -1.742 -18.103 -11.816 1.00 51.84 99 GLY A CA 1
ATOM 785 C C . GLY A 1 99 ? -1.430 -19.449 -12.475 1.00 51.84 99 GLY A C 1
ATOM 786 O O . GLY A 1 99 ? -0.524 -19.538 -13.308 1.00 51.84 99 GLY A O 1
ATOM 787 N N . GLU A 1 100 ? -2.204 -20.470 -12.100 1.00 37.81 100 GLU A N 1
ATOM 788 C CA . GLU A 1 100 ? -2.470 -21.669 -12.909 1.00 37.81 100 GLU A CA 1
ATOM 789 C C . GLU A 1 100 ? -3.353 -21.354 -14.126 1.00 37.81 100 GLU A C 1
ATOM 791 O O . GLU A 1 100 ? -4.321 -20.563 -13.998 1.00 37.81 100 GLU A O 1
#

Nearest PDB structures (foldseek):
  1j8c-assembly1_A  TM=4.020E-01  e=2.863E+00  Homo sapiens
  9g6k-assembly1_LG  TM=2.134E-01  e=3.478E+00  Toxoplasma gondii
  7y4l-assembly1_b7  TM=1.975E-01  e=5.472E+00  Porphyridium purpureum

Sequence (100 aa):
MSRLSEEEIQAIMEEYKDAPMVNPDKIYPPLPPVQNVTPLVRIPEPMSLTEKIGGTEYTVNAHFRKGGRDLLGMLTDIFRRSTQGYGFLNDKNWGDDDGE

Radius of gyration: 24.79 Å; Cα contacts (8 Å, |Δi|>4): 39; chains: 1; bounding box: 53×32×62 Å